Protein AF-A0A2H0CXI9-F1 (afdb_monomer_lite)

Foldseek 3Di:
DPVVVVPPQDPLNVQLVVVLVVLLVVLQVLLLVLLLVLVVLCVVVNPVSSVVSVVVVVCCLVVVLVVCVVPCPVVCSRYPPVSSVVSSVVSVVSNVVVVVCVVPPPPPDDPVSCVVRPD

Structure (mmCIF, N/CA/C/O backbone):
data_AF-A0A2H0CXI9-F1
#
_entry.id   AF-A0A2H0CXI9-F1
#
loop_
_atom_site.group_PDB
_atom_site.id
_atom_site.type_symbol
_atom_site.label_atom_id
_atom_site.label_alt_id
_atom_site.label_comp_id
_atom_site.label_asym_id
_atom_site.label_entity_id
_atom_site.label_seq_id
_atom_site.pdbx_PDB_ins_code
_atom_site.Cartn_x
_atom_site.Cartn_y
_atom_site.Cartn_z
_atom_site.occupancy
_atom_site.B_iso_or_equiv
_atom_site.auth_seq_id
_atom_site.auth_comp_id
_atom_site.auth_asym_id
_atom_site.auth_atom_id
_atom_site.pdbx_PDB_model_num
ATOM 1 N N . MET A 1 1 ? 7.433 -2.169 39.853 1.00 46.25 1 MET A N 1
ATOM 2 C CA . MET A 1 1 ? 6.630 -1.112 39.193 1.00 46.25 1 MET A CA 1
ATOM 3 C C . MET A 1 1 ? 6.117 -1.479 37.785 1.00 46.25 1 MET A C 1
ATOM 5 O O . MET A 1 1 ? 5.310 -0.738 37.255 1.00 46.25 1 MET A O 1
ATOM 9 N N . ILE A 1 2 ? 6.494 -2.629 37.195 1.00 52.53 2 ILE A N 1
ATOM 10 C CA . ILE A 1 2 ? 6.041 -3.058 35.845 1.00 52.53 2 ILE A CA 1
ATOM 11 C C . ILE A 1 2 ? 4.779 -3.955 35.882 1.00 52.53 2 ILE A C 1
ATOM 13 O O . ILE A 1 2 ? 3.991 -3.968 34.942 1.00 52.53 2 ILE A O 1
ATOM 17 N N . LYS A 1 3 ? 4.519 -4.655 36.997 1.00 41.03 3 LYS A N 1
ATOM 18 C CA . LYS A 1 3 ? 3.377 -5.587 37.136 1.00 41.03 3 LYS A CA 1
ATOM 19 C C . LYS A 1 3 ? 1.989 -4.923 37.173 1.00 41.03 3 LYS A C 1
ATOM 21 O O . LYS A 1 3 ? 1.011 -5.581 36.842 1.00 41.03 3 LYS A O 1
ATOM 26 N N . ASN A 1 4 ? 1.896 -3.630 37.495 1.00 41.84 4 ASN A N 1
ATOM 27 C CA . ASN A 1 4 ? 0.607 -2.924 37.597 1.00 41.84 4 ASN A CA 1
ATOM 28 C C . ASN A 1 4 ? 0.112 -2.314 36.276 1.00 41.84 4 ASN A C 1
ATOM 30 O O . ASN A 1 4 ? -1.000 -1.797 36.238 1.00 41.84 4 ASN A O 1
ATOM 34 N N . LEU A 1 5 ? 0.895 -2.384 35.193 1.00 48.78 5 LEU A N 1
ATOM 35 C CA . LEU A 1 5 ? 0.484 -1.844 33.889 1.00 48.78 5 LEU A CA 1
ATOM 36 C C . LEU A 1 5 ? -0.325 -2.854 33.053 1.00 48.78 5 LEU A C 1
ATOM 38 O O . LEU A 1 5 ? -1.055 -2.470 32.147 1.00 48.78 5 LEU A O 1
ATOM 42 N N . ILE A 1 6 ? -0.216 -4.149 33.368 1.00 48.88 6 ILE A N 1
ATOM 43 C CA . ILE A 1 6 ? -0.888 -5.230 32.628 1.00 48.88 6 ILE A CA 1
ATOM 44 C C . ILE A 1 6 ? -2.330 -5.433 33.139 1.00 48.88 6 ILE A C 1
ATOM 46 O O . ILE A 1 6 ? -3.217 -5.811 32.378 1.00 48.88 6 ILE A O 1
ATOM 50 N N . LEU A 1 7 ? -2.592 -5.105 34.409 1.00 46.53 7 LEU A N 1
ATOM 51 C CA . LEU A 1 7 ? -3.847 -5.398 35.115 1.00 46.53 7 LEU A CA 1
ATOM 52 C C . LEU A 1 7 ? -4.966 -4.354 34.938 1.00 46.53 7 LEU A C 1
ATOM 54 O O . LEU A 1 7 ? -6.066 -4.554 35.441 1.00 46.53 7 LEU A O 1
ATOM 58 N N . THR A 1 8 ? -4.725 -3.260 34.212 1.00 48.41 8 THR A N 1
ATOM 59 C CA . THR A 1 8 ? -5.702 -2.167 34.013 1.00 48.41 8 THR A CA 1
ATOM 60 C C . THR A 1 8 ? -6.281 -2.098 32.600 1.00 48.41 8 THR A C 1
ATOM 62 O O . THR A 1 8 ? -7.044 -1.185 32.279 1.00 48.41 8 THR A O 1
ATOM 65 N N . THR A 1 9 ? -5.975 -3.068 31.733 1.00 52.31 9 THR A N 1
ATOM 66 C CA . THR A 1 9 ? -6.609 -3.139 30.413 1.00 52.31 9 THR A CA 1
ATOM 67 C C . THR A 1 9 ? -7.899 -3.945 30.503 1.00 52.31 9 THR A C 1
ATOM 69 O O . THR A 1 9 ? -7.896 -5.169 30.578 1.00 52.31 9 THR A O 1
ATOM 72 N N . SER A 1 10 ? -9.041 -3.250 30.517 1.00 57.94 10 SER A N 1
ATOM 73 C CA . SER A 1 10 ? -10.338 -3.926 30.427 1.00 57.94 10 SER A CA 1
ATOM 74 C C . SER A 1 10 ? -10.383 -4.810 29.163 1.00 57.94 10 SER A C 1
ATOM 76 O O . SER A 1 10 ? -9.814 -4.423 28.133 1.00 57.94 10 SER A O 1
ATOM 78 N N . PRO A 1 11 ? -11.078 -5.964 29.173 1.00 60.81 11 PRO A N 1
ATOM 79 C CA . PRO A 1 11 ? -11.185 -6.850 28.003 1.00 60.81 11 PRO A CA 1
ATOM 80 C C . PRO A 1 11 ? -11.740 -6.123 26.764 1.00 60.81 11 PRO A C 1
ATOM 82 O O . PRO A 1 11 ? -11.419 -6.450 25.619 1.00 60.81 11 PRO A O 1
ATOM 85 N N . LEU A 1 12 ? -12.519 -5.065 26.995 1.00 61.81 12 LEU A N 1
ATOM 86 C CA . LEU A 1 12 ? -13.052 -4.166 25.979 1.00 61.81 12 LEU A CA 1
ATOM 87 C C . LEU A 1 12 ? -11.946 -3.345 25.292 1.00 61.81 12 LEU A C 1
ATOM 89 O O . LEU A 1 12 ? -12.009 -3.119 24.086 1.00 61.81 12 LEU A O 1
ATOM 93 N N . THR A 1 13 ? -10.908 -2.939 26.026 1.00 64.12 13 THR A N 1
ATOM 94 C CA . THR A 1 13 ? -9.738 -2.231 25.491 1.00 64.12 13 THR A CA 1
ATOM 95 C C . THR A 1 13 ? -8.862 -3.155 24.637 1.00 64.12 13 THR A C 1
ATOM 97 O O . THR A 1 13 ? -8.461 -2.772 23.540 1.00 64.12 13 THR A O 1
ATOM 100 N N . ILE A 1 14 ? -8.630 -4.397 25.076 1.00 72.31 14 ILE A N 1
ATOM 101 C CA . ILE A 1 14 ? -7.845 -5.396 24.324 1.00 72.31 14 ILE A CA 1
ATOM 102 C C . ILE A 1 14 ? -8.516 -5.716 22.979 1.00 72.31 14 ILE A C 1
ATOM 104 O O . ILE A 1 14 ? -7.864 -5.717 21.933 1.00 72.31 14 ILE A O 1
ATOM 108 N N . LYS A 1 15 ? -9.844 -5.897 22.983 1.00 72.50 15 LYS A N 1
ATOM 109 C CA . LYS A 1 15 ? -10.627 -6.164 21.767 1.00 72.50 15 LYS A CA 1
ATOM 110 C C . LYS A 1 15 ? -10.542 -5.012 20.754 1.00 72.50 15 LYS A C 1
ATOM 112 O O . LYS A 1 15 ? -10.430 -5.261 19.558 1.00 72.50 15 LYS A O 1
ATOM 117 N N . LYS A 1 16 ? -10.534 -3.754 21.219 1.00 73.19 16 LYS A N 1
ATOM 118 C CA . LYS A 1 16 ? -10.354 -2.557 20.371 1.00 73.19 16 LYS A CA 1
ATOM 119 C C . LYS A 1 16 ? -8.991 -2.543 19.673 1.00 73.19 16 LYS A C 1
ATOM 121 O O . LYS A 1 16 ? -8.929 -2.348 18.461 1.00 73.19 16 LYS A O 1
ATOM 126 N N . TYR A 1 17 ? -7.909 -2.789 20.414 1.00 76.12 17 TYR A N 1
ATOM 127 C CA . TYR A 1 17 ? -6.558 -2.826 19.843 1.00 76.12 17 TYR A CA 1
ATOM 128 C C . TYR A 1 17 ? -6.374 -3.973 18.850 1.00 76.12 17 TYR A C 1
ATOM 130 O O . TYR A 1 17 ? -5.788 -3.763 17.792 1.00 76.12 17 TYR A O 1
ATOM 138 N N . SER A 1 18 ? -6.921 -5.153 19.152 1.00 79.81 18 SER A N 1
ATOM 139 C CA . SER A 1 18 ? -6.878 -6.305 18.246 1.00 79.81 18 SER A CA 1
ATOM 140 C C . SER A 1 18 ? -7.581 -6.013 16.914 1.00 79.81 18 SER A C 1
ATOM 142 O O . SER A 1 18 ? -7.015 -6.275 15.856 1.00 79.81 18 SER A O 1
ATOM 144 N N . ILE A 1 19 ? -8.758 -5.376 16.943 1.00 79.81 19 ILE A N 1
ATOM 145 C CA . ILE A 1 19 ? -9.481 -4.978 15.724 1.00 79.81 19 ILE A CA 1
ATOM 146 C C . ILE A 1 19 ? -8.708 -3.906 14.941 1.00 79.81 19 ILE A C 1
ATOM 148 O O . ILE A 1 19 ? -8.605 -4.005 13.721 1.00 79.81 19 ILE A O 1
ATOM 152 N N . CYS A 1 20 ? -8.124 -2.907 15.615 1.00 79.00 20 CYS A N 1
ATOM 153 C CA . CYS A 1 20 ? -7.251 -1.923 14.963 1.00 79.00 20 CYS A CA 1
ATOM 154 C C . CYS A 1 20 ? -6.049 -2.581 14.276 1.00 79.00 20 CYS A C 1
ATOM 156 O O . CYS A 1 20 ? -5.749 -2.244 13.133 1.00 79.00 20 CYS A O 1
ATOM 158 N N . LEU A 1 21 ? -5.374 -3.511 14.958 1.00 82.12 21 LEU A N 1
ATOM 159 C CA . LEU A 1 21 ? -4.243 -4.251 14.399 1.00 82.12 21 LEU A CA 1
ATOM 160 C C . LEU A 1 21 ? -4.660 -5.088 13.196 1.00 82.12 21 LEU A C 1
ATOM 162 O O . LEU A 1 21 ? -3.951 -5.095 12.198 1.00 82.12 21 LEU A O 1
ATOM 166 N N . LEU A 1 22 ? -5.815 -5.748 13.266 1.00 84.44 22 LEU A N 1
ATOM 167 C CA . LEU A 1 22 ? -6.339 -6.548 12.166 1.00 84.44 22 LEU A CA 1
ATOM 168 C C . LEU A 1 22 ? -6.677 -5.676 10.951 1.00 84.44 22 LEU A C 1
ATOM 170 O O . LEU A 1 22 ? -6.299 -6.016 9.835 1.00 84.44 22 LEU A O 1
ATOM 174 N N . LEU A 1 23 ? -7.314 -4.519 11.160 1.00 82.56 23 LEU A N 1
ATOM 175 C CA . LEU A 1 23 ? -7.562 -3.548 10.091 1.00 82.56 23 LEU A CA 1
ATOM 176 C C . LEU A 1 23 ? -6.257 -3.026 9.486 1.00 82.56 23 LEU A C 1
ATOM 178 O O . LEU A 1 23 ? -6.146 -2.947 8.267 1.00 82.56 23 LEU A O 1
ATOM 182 N N . PHE A 1 24 ? -5.267 -2.704 10.319 1.00 83.50 24 PHE A N 1
ATOM 183 C CA . PHE A 1 24 ? -3.950 -2.284 9.851 1.00 83.50 24 PHE A CA 1
ATOM 184 C C . PHE A 1 24 ? -3.274 -3.371 9.012 1.00 83.50 24 PHE A C 1
ATOM 186 O O . PHE A 1 24 ? -2.850 -3.090 7.898 1.00 83.50 24 PHE A O 1
ATOM 193 N N . LEU A 1 25 ? -3.255 -4.616 9.493 1.00 86.38 25 LEU A N 1
ATOM 194 C CA . LEU A 1 25 ? -2.713 -5.765 8.766 1.00 86.38 25 LEU A CA 1
ATOM 195 C C . LEU A 1 25 ? -3.390 -5.944 7.409 1.00 86.38 25 LEU A C 1
ATOM 197 O O . LEU A 1 25 ? -2.705 -6.045 6.400 1.00 86.38 25 LEU A O 1
ATOM 201 N N . VAL A 1 26 ? -4.724 -5.919 7.363 1.00 86.88 26 VAL A N 1
ATOM 202 C CA . VAL A 1 26 ? -5.477 -6.070 6.111 1.00 86.88 26 VAL A CA 1
ATOM 203 C C . VAL A 1 26 ? -5.147 -4.945 5.132 1.00 86.88 26 VAL A C 1
ATOM 205 O O . VAL A 1 26 ? -4.881 -5.216 3.961 1.00 86.88 26 VAL A O 1
ATOM 208 N N . VAL A 1 27 ? -5.121 -3.692 5.594 1.00 85.06 27 VAL A N 1
ATOM 209 C CA . VAL A 1 27 ? -4.804 -2.531 4.750 1.00 85.06 27 VAL A CA 1
ATOM 210 C C . VAL A 1 27 ? -3.358 -2.596 4.249 1.00 85.06 27 VAL A C 1
ATOM 212 O O . VAL A 1 27 ? -3.125 -2.448 3.050 1.00 85.06 27 VAL A O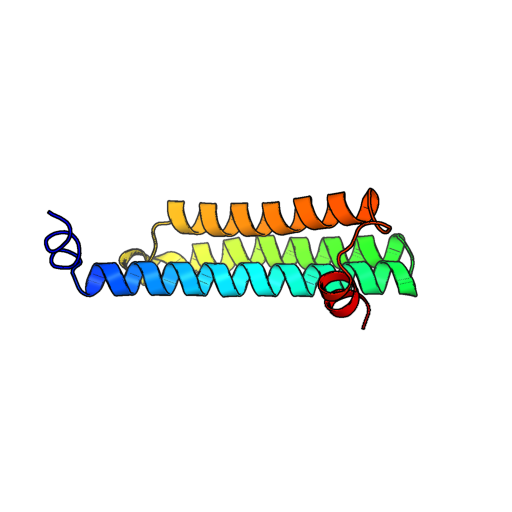 1
ATOM 215 N N . SER A 1 28 ? -2.394 -2.894 5.122 1.00 83.56 28 SER A N 1
ATOM 216 C CA . SER A 1 28 ? -0.977 -3.024 4.765 1.00 83.56 28 SER A CA 1
ATOM 217 C C . SER A 1 28 ? -0.707 -4.194 3.817 1.00 83.56 28 SER A C 1
ATOM 219 O O . SER A 1 28 ? 0.020 -4.026 2.838 1.00 83.56 28 SER A O 1
ATOM 221 N N . SER A 1 29 ? -1.309 -5.365 4.043 1.00 85.88 29 SER A N 1
ATOM 222 C CA . SER A 1 29 ? -1.187 -6.518 3.143 1.00 85.88 29 SER A CA 1
ATOM 223 C C . SER A 1 29 ? -1.821 -6.238 1.781 1.00 85.88 29 SER A C 1
ATOM 225 O O . SER A 1 29 ? -1.215 -6.541 0.755 1.00 85.88 29 SER A O 1
ATOM 227 N N . SER A 1 30 ? -2.995 -5.601 1.753 1.00 86.00 30 SER A N 1
ATOM 228 C CA . SER A 1 30 ? -3.655 -5.206 0.501 1.00 86.00 30 SER A CA 1
ATOM 229 C C . SER A 1 30 ? -2.809 -4.202 -0.283 1.00 86.00 30 SER A C 1
ATOM 231 O O . SER A 1 30 ? -2.649 -4.338 -1.492 1.00 86.00 30 SER A O 1
ATOM 233 N N . SER A 1 31 ? -2.208 -3.234 0.413 1.00 82.75 31 SER A N 1
ATOM 234 C CA . SER A 1 31 ? -1.262 -2.270 -0.155 1.00 82.75 31 SER A CA 1
ATOM 235 C C . SER A 1 31 ? -0.025 -2.956 -0.755 1.00 82.75 31 SER A C 1
ATOM 237 O O . SER A 1 31 ? 0.373 -2.644 -1.875 1.00 82.75 31 SER A O 1
ATOM 239 N N . LEU A 1 32 ? 0.572 -3.926 -0.052 1.00 83.62 32 LEU A N 1
ATOM 240 C CA . LEU A 1 32 ? 1.726 -4.683 -0.560 1.00 83.62 32 LEU A CA 1
ATOM 241 C C . LEU A 1 32 ? 1.388 -5.483 -1.823 1.00 83.62 32 LEU A C 1
ATOM 243 O O . LEU A 1 32 ? 2.170 -5.487 -2.772 1.00 83.62 32 LEU A O 1
ATOM 247 N N . LEU A 1 33 ? 0.221 -6.129 -1.850 1.00 84.75 33 LEU A N 1
ATOM 248 C CA . LEU A 1 33 ? -0.247 -6.859 -3.026 1.00 84.75 33 LEU A CA 1
ATOM 249 C C . LEU A 1 33 ? -0.525 -5.916 -4.198 1.00 84.75 33 LEU A C 1
ATOM 251 O O . LEU A 1 33 ? -0.071 -6.185 -5.305 1.00 84.75 33 LEU A O 1
ATOM 255 N N . ALA A 1 34 ? -1.205 -4.792 -3.957 1.00 84.75 34 ALA A N 1
ATOM 256 C CA . ALA A 1 34 ? -1.437 -3.769 -4.974 1.00 84.75 34 ALA A CA 1
ATOM 257 C C . ALA A 1 34 ? -0.115 -3.291 -5.588 1.00 84.75 34 ALA A C 1
ATOM 259 O O . ALA A 1 34 ? 0.020 -3.248 -6.808 1.00 84.75 34 ALA A O 1
ATOM 260 N N . MET A 1 35 ? 0.893 -3.031 -4.751 1.00 84.31 35 MET A N 1
ATOM 261 C CA . MET A 1 35 ? 2.222 -2.654 -5.220 1.00 84.31 35 MET A CA 1
ATOM 262 C C . MET A 1 35 ? 2.875 -3.751 -6.072 1.00 84.31 35 MET A C 1
ATOM 264 O O . MET A 1 35 ? 3.449 -3.447 -7.115 1.00 84.31 35 MET A O 1
ATOM 268 N N . LYS A 1 36 ? 2.740 -5.029 -5.693 1.00 85.31 36 LYS A N 1
ATOM 269 C CA . LYS A 1 36 ? 3.218 -6.155 -6.510 1.00 85.31 36 LYS A CA 1
ATOM 270 C C . LYS A 1 36 ? 2.588 -6.170 -7.899 1.00 85.31 36 LYS A C 1
ATOM 272 O O . LYS A 1 36 ? 3.312 -6.288 -8.882 1.00 85.31 36 LYS A O 1
ATOM 277 N N . TYR A 1 37 ? 1.275 -5.994 -7.997 1.00 84.25 37 TYR A N 1
ATOM 278 C CA . TYR A 1 37 ? 0.594 -5.964 -9.292 1.00 84.25 37 TYR A CA 1
ATOM 279 C C . TYR A 1 37 ? 0.964 -4.743 -10.136 1.00 84.25 37 TYR A C 1
ATOM 281 O O . TYR A 1 37 ? 1.146 -4.879 -11.343 1.00 84.25 37 TYR A O 1
ATOM 289 N N . ILE A 1 38 ? 1.115 -3.566 -9.519 1.00 82.50 38 ILE A N 1
ATOM 290 C CA . ILE A 1 38 ? 1.551 -2.349 -10.220 1.00 82.50 38 ILE A CA 1
ATOM 291 C C . ILE A 1 38 ? 2.960 -2.540 -10.788 1.00 82.50 38 ILE A C 1
ATOM 293 O O . ILE A 1 38 ? 3.200 -2.218 -11.950 1.00 82.50 38 ILE A O 1
ATOM 297 N N . LEU A 1 39 ? 3.879 -3.110 -10.004 1.00 79.12 39 LEU A N 1
ATOM 298 C CA . LEU A 1 39 ? 5.230 -3.421 -10.469 1.00 79.12 39 LEU A CA 1
ATOM 299 C C . LEU A 1 39 ? 5.212 -4.451 -11.590 1.00 79.12 39 LEU A C 1
ATOM 301 O O . LEU A 1 39 ? 5.836 -4.240 -12.623 1.00 79.12 39 LEU A O 1
ATOM 305 N N . TRP A 1 40 ? 4.467 -5.539 -11.426 1.00 82.44 40 TRP A N 1
ATOM 306 C CA . TRP A 1 40 ? 4.365 -6.568 -12.452 1.00 82.44 40 TRP A CA 1
ATOM 307 C C . TRP A 1 40 ? 3.835 -6.007 -13.778 1.00 82.44 40 TRP A C 1
ATOM 309 O O . TRP A 1 40 ? 4.389 -6.290 -14.839 1.00 82.44 40 TRP A O 1
ATOM 319 N N . ALA A 1 41 ? 2.839 -5.121 -13.716 1.00 82.62 41 ALA A N 1
ATOM 320 C CA . ALA A 1 41 ? 2.345 -4.404 -14.883 1.00 82.62 41 ALA A CA 1
ATOM 321 C C . ALA A 1 41 ? 3.367 -3.425 -15.466 1.00 82.62 41 ALA A C 1
ATOM 323 O O . ALA A 1 41 ? 3.427 -3.278 -16.681 1.00 82.62 41 ALA A O 1
ATOM 324 N N . MET A 1 42 ? 4.206 -2.799 -14.638 1.00 80.31 42 MET A N 1
ATOM 325 C CA . MET A 1 42 ? 5.320 -1.979 -15.117 1.00 80.31 42 MET A CA 1
ATOM 326 C C . MET A 1 42 ? 6.330 -2.807 -15.921 1.00 80.31 42 MET A C 1
ATOM 328 O O . MET A 1 42 ? 6.801 -2.341 -16.955 1.00 80.31 42 MET A O 1
ATOM 332 N N . PHE A 1 43 ? 6.626 -4.035 -15.484 1.00 76.81 43 PHE A N 1
ATOM 333 C CA . PHE A 1 43 ? 7.538 -4.943 -16.188 1.00 76.81 43 PHE A CA 1
ATOM 334 C C . PHE A 1 43 ? 6.934 -5.528 -17.470 1.00 76.81 43 PHE A C 1
ATOM 336 O O . PHE A 1 43 ? 7.631 -5.628 -18.474 1.00 76.81 43 PHE A O 1
ATOM 343 N N . LEU A 1 44 ? 5.653 -5.907 -17.454 1.00 80.31 44 LEU A N 1
ATOM 344 C CA . LEU A 1 44 ? 4.997 -6.547 -18.600 1.00 80.31 44 LEU A CA 1
ATOM 345 C C . LEU A 1 44 ? 4.461 -5.558 -19.636 1.00 80.31 44 LEU A C 1
ATOM 347 O O . LEU A 1 44 ? 4.558 -5.803 -20.834 1.00 80.31 44 LEU A O 1
ATOM 351 N N . TRP A 1 45 ? 3.826 -4.482 -19.177 1.00 80.62 45 TRP A N 1
ATOM 352 C CA . TRP A 1 45 ? 3.046 -3.552 -20.002 1.00 80.62 45 TRP A CA 1
ATOM 353 C C . TRP A 1 45 ? 3.652 -2.141 -20.025 1.00 80.62 45 TRP A C 1
ATOM 355 O O . TRP A 1 45 ? 3.070 -1.219 -20.602 1.00 80.62 45 TRP A O 1
ATOM 365 N N . GLY A 1 46 ? 4.818 -1.953 -19.398 1.00 81.12 46 GLY A N 1
ATOM 366 C CA . GLY A 1 46 ? 5.486 -0.661 -19.294 1.00 81.12 46 GLY A CA 1
ATOM 367 C C . GLY A 1 46 ? 4.758 0.328 -18.377 1.00 81.12 46 GLY A C 1
ATOM 368 O O . GLY A 1 46 ? 3.804 0.003 -17.666 1.00 81.12 46 GLY A O 1
ATOM 369 N N . GLY A 1 47 ? 5.203 1.588 -18.407 1.00 76.25 47 GLY A N 1
ATOM 370 C CA . GLY A 1 47 ? 4.668 2.643 -17.538 1.00 76.25 47 GLY A CA 1
ATOM 371 C C . GLY A 1 47 ? 3.163 2.888 -17.705 1.00 76.25 47 GLY A C 1
ATOM 372 O O . GLY A 1 47 ? 2.476 3.150 -16.722 1.00 76.25 47 GLY A O 1
ATOM 373 N N . GLY A 1 48 ? 2.622 2.740 -18.920 1.00 79.06 48 GLY A N 1
ATOM 374 C CA . GLY A 1 48 ? 1.192 2.933 -19.185 1.00 79.06 48 GLY A CA 1
ATOM 375 C C . GLY A 1 48 ? 0.301 1.929 -18.446 1.00 79.06 48 GLY A C 1
ATOM 376 O O . GLY A 1 48 ? -0.671 2.323 -17.801 1.00 79.06 48 GLY A O 1
ATOM 377 N N . GLY A 1 49 ? 0.666 0.641 -18.471 1.00 80.69 49 GLY A N 1
ATOM 378 C CA . GLY A 1 49 ? -0.059 -0.402 -17.739 1.00 80.69 49 GLY A CA 1
ATOM 379 C C . GLY A 1 49 ? 0.029 -0.231 -16.221 1.00 80.69 49 GLY A C 1
ATOM 380 O O . GLY A 1 49 ? -0.971 -0.390 -15.518 1.00 80.69 49 GLY A O 1
ATOM 381 N N . ALA A 1 50 ? 1.199 0.175 -15.720 1.00 80.69 50 ALA A N 1
ATOM 382 C CA . ALA A 1 50 ? 1.403 0.471 -14.304 1.00 80.69 50 ALA A CA 1
ATOM 383 C C . ALA A 1 50 ? 0.536 1.642 -13.816 1.00 80.69 50 ALA A C 1
ATOM 385 O O . ALA A 1 50 ? -0.090 1.540 -12.762 1.00 80.69 50 ALA A O 1
ATOM 386 N N . ILE A 1 51 ? 0.448 2.730 -14.593 1.00 82.75 51 ILE A N 1
ATOM 387 C CA . ILE A 1 51 ? -0.392 3.895 -14.271 1.00 82.75 51 ILE A CA 1
ATOM 388 C C . ILE A 1 51 ? -1.873 3.501 -14.234 1.00 82.75 51 ILE A C 1
ATOM 390 O O . ILE A 1 51 ? -2.583 3.879 -13.302 1.00 82.75 51 ILE A O 1
ATOM 394 N N . GLY A 1 52 ? -2.337 2.707 -15.205 1.00 84.88 52 GLY A N 1
ATOM 395 C CA . GLY A 1 52 ? -3.719 2.223 -15.238 1.00 84.88 52 GLY A CA 1
ATOM 396 C C . GLY A 1 52 ? -4.087 1.420 -13.988 1.00 84.88 52 GLY A C 1
ATOM 397 O O . GLY A 1 52 ? -5.090 1.704 -13.333 1.00 84.88 52 GLY A O 1
ATOM 398 N N . LEU A 1 53 ? -3.240 0.463 -13.599 1.00 84.62 53 LEU A N 1
ATOM 399 C CA . LEU A 1 53 ? -3.446 -0.319 -12.378 1.00 84.62 53 LEU A CA 1
ATOM 400 C C . LEU A 1 53 ? -3.330 0.527 -11.110 1.00 84.62 53 LEU A C 1
ATOM 402 O O . LEU A 1 53 ? -4.131 0.349 -10.193 1.00 84.62 53 LEU A O 1
ATOM 406 N N . ALA A 1 54 ? -2.395 1.478 -11.063 1.00 84.06 54 ALA A N 1
ATOM 407 C CA . ALA A 1 54 ? -2.267 2.399 -9.941 1.00 84.06 54 ALA A CA 1
ATOM 408 C C . ALA A 1 54 ? -3.560 3.198 -9.725 1.00 84.06 54 ALA A C 1
ATOM 410 O O . ALA A 1 54 ? -4.047 3.259 -8.600 1.00 84.06 54 ALA A O 1
ATOM 411 N N . LEU A 1 55 ? -4.174 3.719 -10.794 1.00 86.31 55 LEU A N 1
ATOM 412 C CA . LEU A 1 55 ? -5.455 4.430 -10.720 1.00 86.31 55 LEU A CA 1
ATOM 413 C C . LEU A 1 55 ? -6.588 3.539 -10.198 1.00 86.31 55 LEU A C 1
ATOM 415 O O . LEU A 1 55 ? -7.358 3.970 -9.336 1.00 86.31 55 LEU A O 1
ATOM 419 N N . VAL A 1 56 ? -6.671 2.290 -10.668 1.00 88.50 56 VAL A N 1
ATOM 420 C CA . VAL A 1 56 ? -7.670 1.322 -10.186 1.00 88.50 56 VAL A CA 1
ATOM 421 C C . VAL A 1 56 ? -7.484 1.056 -8.692 1.00 88.50 56 VAL A C 1
ATOM 423 O O . VAL A 1 56 ? -8.443 1.160 -7.924 1.00 88.50 56 VAL A O 1
ATOM 426 N N . PHE A 1 57 ? -6.256 0.777 -8.246 1.00 86.44 57 PHE A N 1
ATOM 427 C CA . PHE A 1 57 ? -5.974 0.543 -6.830 1.00 86.44 57 PHE A CA 1
ATOM 428 C C . PHE A 1 57 ? -6.207 1.789 -5.973 1.00 86.44 57 PHE A C 1
ATOM 430 O O . PHE A 1 57 ? -6.744 1.660 -4.875 1.00 86.44 57 PHE A O 1
ATOM 437 N N . THR A 1 58 ? -5.895 2.992 -6.464 1.00 85.50 58 THR A N 1
ATOM 438 C CA . THR A 1 58 ? -6.250 4.248 -5.788 1.00 85.50 58 THR A CA 1
ATOM 439 C C . THR A 1 58 ? -7.764 4.383 -5.637 1.00 85.50 58 THR A C 1
ATOM 441 O O . THR A 1 58 ? -8.242 4.702 -4.548 1.00 85.50 58 THR A O 1
ATOM 444 N N . GLY A 1 59 ? -8.534 4.081 -6.685 1.00 85.81 59 GLY A N 1
ATOM 445 C CA . GLY A 1 59 ? -9.996 4.083 -6.637 1.00 85.81 59 GLY A CA 1
ATOM 446 C C . GLY A 1 59 ? -10.549 3.100 -5.603 1.00 85.81 59 GLY A C 1
ATOM 447 O O . GLY A 1 59 ? -11.386 3.474 -4.783 1.00 85.81 59 GLY A O 1
ATOM 448 N N . ILE A 1 60 ? -10.029 1.870 -5.576 1.00 88.25 60 ILE A N 1
ATOM 449 C CA . ILE A 1 60 ? -10.394 0.852 -4.578 1.00 88.25 60 ILE A CA 1
ATOM 450 C C . ILE A 1 60 ? -10.012 1.312 -3.166 1.00 88.25 60 ILE A C 1
ATOM 452 O O . ILE A 1 60 ? -10.788 1.135 -2.229 1.00 88.25 60 ILE A O 1
ATOM 456 N N . TYR A 1 61 ? -8.848 1.938 -3.000 1.00 85.31 61 TYR A N 1
ATOM 457 C CA . TYR A 1 61 ? -8.352 2.399 -1.707 1.00 85.31 61 TYR A CA 1
ATOM 458 C C . TYR A 1 61 ? -9.208 3.524 -1.113 1.00 85.31 61 TYR A C 1
ATOM 460 O O . TYR A 1 61 ? -9.617 3.464 0.052 1.00 85.31 61 TYR A O 1
ATOM 468 N N . VAL A 1 62 ? -9.512 4.543 -1.922 1.00 86.25 62 VAL A N 1
ATOM 469 C CA . VAL A 1 62 ? -10.350 5.684 -1.530 1.00 86.25 62 VAL A CA 1
ATOM 470 C C . VAL A 1 62 ? -11.811 5.252 -1.380 1.00 86.25 62 VAL A C 1
ATOM 472 O O . VAL A 1 62 ? -12.464 5.593 -0.392 1.00 86.25 62 VAL A O 1
ATOM 475 N N . GLY A 1 63 ? -12.319 4.445 -2.312 1.00 86.38 63 GLY A N 1
ATOM 476 C CA . GLY A 1 63 ? -13.669 3.886 -2.254 1.00 86.38 63 GLY A CA 1
ATOM 477 C C . GLY A 1 63 ? -13.871 2.981 -1.038 1.00 86.38 63 GLY A C 1
ATOM 478 O O . GLY A 1 63 ? -14.890 3.083 -0.355 1.00 86.38 63 GLY A O 1
ATOM 479 N N . GLY A 1 64 ? -12.872 2.163 -0.700 1.00 84.56 64 GLY A N 1
ATOM 480 C CA . GLY A 1 64 ? -12.849 1.332 0.501 1.00 84.56 64 GLY A CA 1
ATOM 481 C C . GLY A 1 64 ? -12.930 2.163 1.779 1.00 84.56 64 GLY A C 1
ATOM 482 O O . GLY A 1 64 ? -13.742 1.857 2.653 1.00 84.56 64 GLY A O 1
ATOM 483 N N . PHE A 1 65 ? -12.180 3.268 1.862 1.00 85.75 65 PHE A N 1
ATOM 484 C CA . PHE A 1 65 ? -12.283 4.197 2.992 1.00 85.75 65 PHE A CA 1
ATOM 485 C C . PHE A 1 65 ? -13.706 4.729 3.150 1.00 85.75 65 PHE A C 1
ATOM 487 O O . PHE A 1 65 ? -14.265 4.730 4.250 1.00 85.75 65 PHE A O 1
ATOM 494 N N . PHE A 1 66 ? -14.313 5.164 2.045 1.00 84.00 66 PHE A N 1
ATOM 495 C CA . PHE A 1 66 ? -15.657 5.728 2.056 1.00 84.00 66 PHE A CA 1
ATOM 496 C C . PHE A 1 66 ? -16.714 4.675 2.419 1.00 84.00 66 PHE A C 1
ATOM 498 O O . PHE A 1 66 ? -17.613 4.935 3.216 1.00 84.00 66 PHE A O 1
ATOM 505 N N . ALA A 1 67 ? -16.580 3.451 1.908 1.00 84.25 67 ALA A N 1
ATOM 506 C CA . ALA A 1 67 ? -17.477 2.344 2.225 1.00 84.25 67 ALA A CA 1
ATOM 507 C C . ALA A 1 67 ? -17.408 1.956 3.712 1.00 84.25 67 ALA A C 1
ATOM 509 O O . ALA A 1 67 ? -18.447 1.802 4.364 1.00 84.25 67 ALA A O 1
ATOM 510 N N . VAL A 1 68 ? -16.195 1.853 4.265 1.00 82.06 68 VAL A N 1
ATOM 511 C CA . VAL A 1 68 ? -15.968 1.546 5.685 1.00 82.06 68 VAL A CA 1
ATOM 512 C C . VAL A 1 68 ? -16.479 2.677 6.577 1.00 82.06 68 VAL A C 1
ATOM 514 O O . VAL A 1 68 ? -17.165 2.412 7.563 1.00 82.06 68 VAL A O 1
ATOM 517 N N . THR A 1 69 ? -16.223 3.938 6.217 1.00 81.19 69 THR A N 1
ATOM 518 C CA . THR A 1 69 ? -16.710 5.101 6.981 1.00 81.19 69 THR A CA 1
ATOM 519 C C . THR A 1 69 ? -18.233 5.265 6.909 1.00 81.19 69 THR A C 1
ATOM 521 O O . THR A 1 69 ? -18.850 5.619 7.913 1.00 81.19 69 THR A O 1
ATOM 524 N N . LYS A 1 70 ? -18.881 4.931 5.785 1.00 78.56 70 LYS A N 1
ATOM 525 C CA . LYS A 1 70 ? -20.349 4.979 5.640 1.00 78.56 70 LYS A CA 1
ATOM 526 C C . LYS A 1 70 ? -21.066 3.927 6.494 1.00 78.56 70 LYS A C 1
ATOM 528 O O . LYS A 1 70 ? -22.108 4.219 7.073 1.00 78.56 70 LYS A O 1
ATOM 533 N N . LYS A 1 71 ? -20.502 2.720 6.630 1.00 73.31 71 LYS A N 1
ATOM 534 C CA . LYS A 1 71 ? -21.025 1.657 7.518 1.00 73.31 71 LYS A CA 1
ATOM 535 C C . LYS A 1 71 ? -20.509 1.756 8.965 1.00 73.31 71 LYS A C 1
ATOM 537 O O . LYS A 1 71 ? -20.823 0.911 9.801 1.00 73.31 71 LYS A O 1
ATOM 542 N N . TRP A 1 72 ? -19.753 2.806 9.292 1.00 66.56 72 TRP A N 1
ATOM 543 C CA . TRP A 1 72 ? -19.039 2.948 10.566 1.00 66.56 72 TRP A CA 1
ATOM 544 C C . TRP A 1 72 ? -19.931 3.148 11.792 1.00 66.56 72 TRP A C 1
ATOM 546 O O . TRP A 1 72 ? -19.493 2.915 12.918 1.00 66.56 72 TRP A O 1
ATOM 556 N N . ILE A 1 73 ? -21.185 3.568 11.596 1.00 59.56 73 ILE A N 1
ATOM 557 C CA . ILE A 1 73 ? -22.133 3.864 12.681 1.00 59.56 73 ILE A CA 1
ATOM 558 C C . ILE A 1 73 ? -22.307 2.663 13.633 1.00 59.56 73 ILE A C 1
ATOM 560 O O . ILE A 1 73 ? -22.408 2.882 14.837 1.00 59.56 73 ILE A O 1
ATOM 564 N N . GLY A 1 74 ? -22.221 1.420 13.135 1.00 59.78 74 GLY A N 1
ATOM 565 C CA . GLY A 1 74 ? -22.292 0.198 13.954 1.00 59.78 74 GLY A CA 1
ATOM 566 C C . GLY A 1 74 ? -20.985 -0.223 14.650 1.00 59.78 74 GLY A C 1
ATOM 567 O O . GLY A 1 74 ? -21.029 -0.954 15.632 1.00 59.78 74 GLY A O 1
ATOM 568 N N . TYR A 1 75 ? -19.820 0.260 14.199 1.00 59.56 75 TYR A N 1
ATOM 569 C CA . TYR A 1 75 ? -18.492 -0.142 14.707 1.00 59.56 75 TYR A CA 1
ATOM 570 C C . TYR A 1 75 ? -17.804 0.929 15.570 1.00 59.56 75 TYR A C 1
ATOM 572 O O . TYR A 1 75 ? -16.680 0.718 16.039 1.00 59.56 75 TYR A O 1
ATOM 580 N N . LYS A 1 76 ? -18.482 2.057 15.842 1.00 59.72 76 LYS A N 1
ATOM 581 C CA . LYS A 1 76 ? -17.998 3.162 16.701 1.00 59.72 76 LYS A CA 1
ATOM 582 C C . LYS A 1 76 ? -17.451 2.698 18.056 1.00 59.72 76 LYS A C 1
ATOM 584 O O . LYS A 1 76 ? -16.589 3.360 18.628 1.00 59.72 76 LYS A O 1
ATOM 589 N N . GLN A 1 77 ? -17.944 1.573 18.569 1.00 59.06 77 GLN A N 1
ATOM 590 C CA . GLN A 1 77 ? -17.545 1.022 19.860 1.00 59.06 77 GLN A CA 1
ATOM 591 C C . GLN A 1 77 ? -16.170 0.336 19.838 1.00 59.06 77 GLN A C 1
ATOM 593 O O . GLN A 1 77 ? -15.594 0.121 20.903 1.00 59.06 77 GLN A O 1
ATOM 598 N N . HIS A 1 78 ? -15.624 0.020 18.658 1.00 62.34 78 HIS A N 1
ATOM 599 C CA . HIS A 1 78 ? -14.387 -0.751 18.507 1.00 62.34 78 HIS A CA 1
ATOM 600 C C . HIS A 1 78 ? -13.197 0.070 18.006 1.00 62.34 78 HIS A C 1
ATOM 602 O O . HIS A 1 78 ? -12.083 -0.134 18.480 1.00 62.34 78 HIS A O 1
ATOM 608 N N . VAL A 1 79 ? -13.409 1.022 17.096 1.00 65.56 79 VAL A N 1
ATOM 609 C CA . VAL A 1 79 ? -12.320 1.831 16.532 1.00 65.56 79 VAL A CA 1
ATOM 610 C C . VAL A 1 79 ? -12.770 3.285 16.404 1.00 65.56 79 VAL A C 1
ATOM 612 O O . VAL A 1 79 ? -13.864 3.587 15.928 1.00 65.56 79 VAL A O 1
ATOM 615 N N . SER A 1 80 ? -11.922 4.217 16.844 1.00 77.75 80 SER A N 1
ATOM 616 C CA . SER A 1 80 ? -12.176 5.648 16.654 1.00 77.75 80 SER A CA 1
ATOM 617 C C . SER A 1 80 ? -11.995 6.022 15.185 1.00 77.75 80 SER A C 1
ATOM 619 O O . SER A 1 80 ? -11.070 5.551 14.526 1.00 77.75 80 SER A O 1
ATOM 621 N N . LEU A 1 81 ? -12.818 6.943 14.684 1.00 77.88 81 LEU A N 1
ATOM 622 C CA . LEU A 1 81 ? -12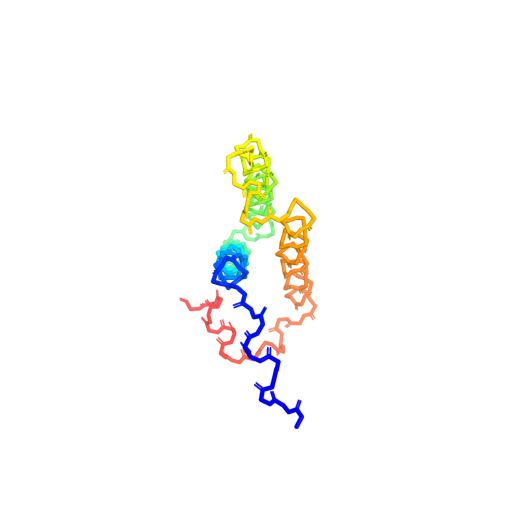.704 7.466 13.319 1.00 77.88 81 LEU A CA 1
ATOM 623 C C . LEU A 1 81 ? -11.330 8.124 13.073 1.00 77.88 81 LEU A C 1
ATOM 625 O O . LEU A 1 81 ? -10.800 8.067 11.966 1.00 77.88 81 LEU A O 1
ATOM 629 N N . LYS A 1 82 ? -10.707 8.674 14.127 1.00 79.62 82 LYS A N 1
ATOM 630 C CA . LYS A 1 82 ? -9.321 9.169 14.090 1.00 79.62 82 LYS A CA 1
ATOM 631 C C . LYS A 1 82 ? -8.318 8.027 13.879 1.00 79.62 82 LYS A C 1
ATOM 633 O O . LYS A 1 82 ? -7.399 8.178 13.086 1.00 79.62 82 LYS A O 1
ATOM 638 N N . GLY A 1 83 ? -8.513 6.888 14.546 1.00 79.31 83 GLY A N 1
ATOM 639 C CA . GLY A 1 83 ? -7.670 5.697 14.385 1.00 79.31 83 GLY A CA 1
ATOM 640 C C . GLY A 1 83 ? -7.789 5.087 12.991 1.00 79.31 83 GLY A C 1
ATOM 641 O O . GLY A 1 83 ? -6.778 4.790 12.368 1.00 79.31 83 GLY A O 1
ATOM 642 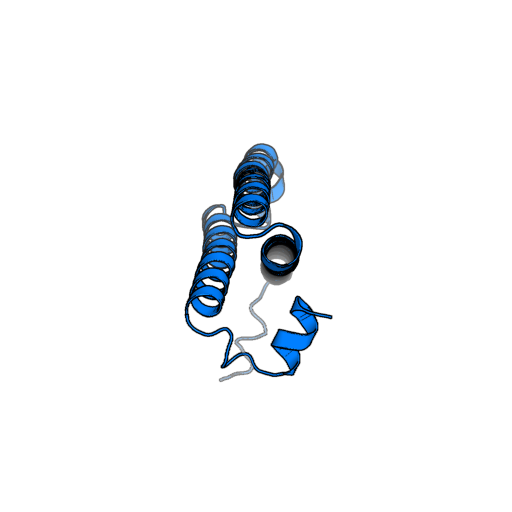N N . LEU A 1 84 ? -9.009 5.001 12.455 1.00 81.81 84 LEU A N 1
ATOM 643 C CA . LEU A 1 84 ? -9.237 4.541 11.085 1.00 81.81 84 LEU A CA 1
ATOM 644 C C . LEU A 1 84 ? -8.539 5.441 10.052 1.00 81.81 84 LEU A C 1
ATOM 646 O O . LEU A 1 84 ? -7.891 4.931 9.143 1.00 81.81 84 LEU A O 1
ATOM 650 N N . LYS A 1 85 ? -8.619 6.770 10.217 1.00 85.06 85 LYS A N 1
ATOM 651 C CA . LYS A 1 85 ? -7.886 7.730 9.374 1.00 85.06 85 LYS A CA 1
ATOM 652 C C . LYS A 1 85 ? -6.375 7.511 9.432 1.00 85.06 85 LYS A C 1
ATOM 654 O O . LYS A 1 85 ? -5.734 7.558 8.392 1.00 85.06 85 LYS A O 1
ATOM 659 N N . TRP A 1 86 ? -5.814 7.248 10.613 1.00 83.44 86 TRP A N 1
ATOM 660 C CA . TRP A 1 86 ? -4.386 6.944 10.75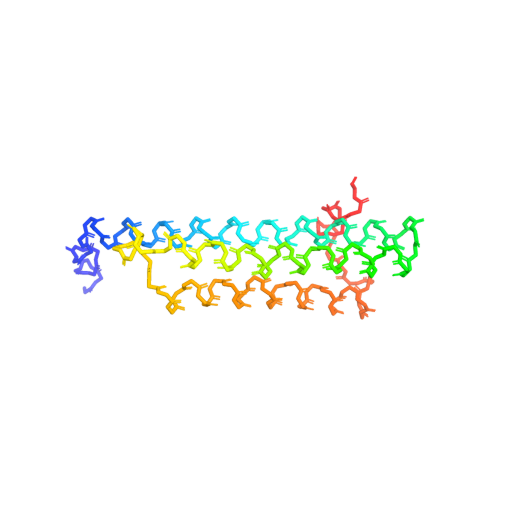7 1.00 83.44 86 TRP A CA 1
ATOM 661 C C . TRP A 1 86 ? -3.990 5.637 10.076 1.00 83.44 86 TRP A C 1
ATOM 663 O O . TRP A 1 86 ? -2.979 5.614 9.386 1.00 83.44 86 TRP A O 1
ATOM 673 N N . ILE A 1 87 ? -4.795 4.580 10.210 1.00 85.19 87 ILE A N 1
ATOM 674 C CA . ILE A 1 87 ? -4.560 3.308 9.512 1.00 85.19 87 ILE A CA 1
ATOM 675 C C . ILE A 1 87 ? -4.537 3.535 7.995 1.00 85.19 87 ILE A C 1
ATOM 677 O O . ILE A 1 87 ? -3.625 3.077 7.312 1.00 85.19 87 ILE A O 1
ATOM 681 N N . TRP A 1 88 ? -5.491 4.312 7.479 1.00 86.94 88 TRP A N 1
ATOM 682 C CA . TRP A 1 88 ? -5.544 4.665 6.061 1.00 86.94 88 TRP A CA 1
ATOM 683 C C . TRP A 1 88 ? -4.411 5.603 5.622 1.00 86.94 88 TRP A C 1
ATOM 685 O O . TRP A 1 88 ? -3.924 5.515 4.499 1.00 86.94 88 TRP A O 1
ATOM 695 N N . LEU A 1 89 ? -3.952 6.507 6.480 1.00 86.62 89 LEU A N 1
ATOM 696 C CA . LEU A 1 89 ? -2.803 7.348 6.159 1.00 86.62 89 LEU A CA 1
ATOM 697 C C . LEU A 1 89 ? -1.517 6.518 6.101 1.00 86.62 89 LEU A C 1
ATOM 699 O O . LEU A 1 89 ? -0.729 6.687 5.179 1.00 86.62 89 LEU A O 1
ATOM 703 N N . LEU A 1 90 ? -1.326 5.598 7.048 1.00 85.06 90 LEU A N 1
ATOM 704 C CA . LEU A 1 90 ? -0.160 4.717 7.100 1.00 85.06 90 LEU A CA 1
ATOM 705 C C . LEU A 1 90 ? -0.123 3.745 5.918 1.00 85.06 90 LEU A C 1
ATOM 707 O O . LEU A 1 90 ? 0.938 3.566 5.331 1.00 85.06 90 LEU A O 1
ATOM 711 N N . GLY A 1 91 ? -1.264 3.172 5.522 1.00 82.69 91 GLY A N 1
ATOM 712 C CA . GLY A 1 91 ? -1.348 2.337 4.320 1.00 82.69 91 GLY A CA 1
ATOM 713 C C . GLY A 1 91 ? -1.006 3.108 3.039 1.00 82.69 91 GLY A C 1
ATOM 714 O O . GLY A 1 91 ? -0.284 2.605 2.183 1.00 82.69 91 GLY A O 1
ATOM 715 N N . PHE A 1 92 ? -1.445 4.365 2.933 1.00 81.94 92 PHE A N 1
ATOM 716 C CA . PHE A 1 92 ? -1.102 5.218 1.794 1.00 81.94 92 PHE A CA 1
ATOM 717 C C . PHE A 1 92 ? 0.374 5.621 1.810 1.00 81.94 92 PHE A C 1
ATOM 719 O O . PHE A 1 92 ? 1.042 5.580 0.781 1.00 81.94 92 PHE A O 1
ATOM 726 N N . LEU A 1 93 ? 0.902 5.968 2.985 1.00 84.81 93 LEU A N 1
ATOM 727 C CA . LEU A 1 93 ? 2.316 6.274 3.166 1.00 84.81 93 LEU A CA 1
ATOM 728 C C . LEU A 1 93 ? 3.184 5.070 2.793 1.00 84.81 93 LEU A C 1
ATOM 730 O O . LEU A 1 93 ? 4.208 5.239 2.144 1.00 84.81 93 LEU A O 1
ATOM 734 N N . GLN A 1 94 ? 2.751 3.859 3.143 1.00 80.38 94 GLN A N 1
ATOM 735 C CA . GLN A 1 94 ? 3.411 2.624 2.741 1.00 80.38 94 GLN A CA 1
ATOM 736 C C . GLN A 1 94 ? 3.452 2.497 1.209 1.00 80.38 94 GLN A C 1
ATOM 738 O O . GLN A 1 94 ? 4.531 2.290 0.662 1.00 80.38 94 GLN A O 1
ATOM 743 N N . LEU A 1 95 ? 2.333 2.702 0.501 1.00 78.38 95 LEU A N 1
ATOM 744 C CA . LEU A 1 95 ? 2.316 2.725 -0.972 1.00 78.38 95 LEU A CA 1
ATOM 745 C C . LEU A 1 95 ? 3.263 3.782 -1.552 1.00 78.38 95 LEU A C 1
ATOM 747 O O . LEU A 1 95 ? 4.027 3.479 -2.464 1.00 78.38 95 LEU A O 1
ATOM 751 N N . ALA A 1 96 ? 3.233 5.006 -1.019 1.00 78.81 96 ALA A N 1
ATOM 752 C CA . ALA A 1 96 ? 4.050 6.113 -1.506 1.00 78.81 96 ALA A CA 1
ATOM 753 C C . ALA A 1 96 ? 5.548 5.852 -1.300 1.00 78.81 96 ALA A C 1
ATOM 755 O O . ALA A 1 96 ? 6.335 6.004 -2.231 1.00 78.81 96 ALA A O 1
ATOM 756 N N . VAL A 1 97 ? 5.943 5.411 -0.102 1.00 79.00 97 VAL A N 1
ATOM 757 C CA . VAL A 1 97 ? 7.338 5.094 0.224 1.00 79.00 97 VAL A CA 1
ATOM 758 C C . VAL A 1 97 ? 7.834 3.934 -0.629 1.00 79.00 97 VAL A C 1
ATOM 760 O O . VAL A 1 97 ? 8.907 4.049 -1.211 1.00 79.00 97 VAL A O 1
ATOM 763 N N . LEU A 1 98 ? 7.060 2.849 -0.764 1.00 75.00 98 LEU A N 1
ATOM 764 C CA . LEU A 1 98 ? 7.456 1.758 -1.653 1.00 75.00 98 LEU A CA 1
ATOM 765 C C . LEU A 1 98 ? 7.560 2.252 -3.102 1.00 75.00 98 LEU A C 1
ATOM 767 O O . LEU A 1 98 ? 8.597 2.043 -3.718 1.00 75.00 98 LEU A O 1
ATOM 771 N N . GLY A 1 99 ? 6.558 2.958 -3.630 1.00 73.25 99 GLY A N 1
ATOM 772 C CA . GLY A 1 99 ? 6.583 3.513 -4.990 1.00 73.25 99 GLY A CA 1
ATOM 773 C C . GLY A 1 99 ? 7.827 4.357 -5.280 1.00 73.25 99 GLY A C 1
ATOM 774 O O . GLY A 1 99 ? 8.493 4.154 -6.294 1.00 73.25 99 GLY A O 1
ATOM 775 N N . ILE A 1 100 ? 8.186 5.248 -4.353 1.00 73.31 100 ILE A N 1
ATOM 776 C CA . ILE A 1 100 ? 9.377 6.101 -4.451 1.00 73.31 100 ILE A CA 1
ATOM 777 C C . ILE A 1 100 ? 10.664 5.269 -4.386 1.00 73.31 100 ILE A C 1
ATOM 779 O O . ILE A 1 100 ? 11.544 5.440 -5.231 1.00 73.31 100 ILE A O 1
ATOM 783 N N . LEU A 1 101 ? 10.773 4.347 -3.422 1.00 70.12 101 LEU A N 1
ATOM 784 C CA . LEU A 1 101 ? 11.931 3.455 -3.294 1.00 70.12 101 LEU A CA 1
ATOM 785 C C . LEU A 1 101 ? 12.141 2.620 -4.563 1.00 70.12 101 LEU A C 1
ATOM 787 O O . LEU A 1 101 ? 13.278 2.408 -4.970 1.00 70.12 101 LEU A O 1
ATOM 791 N N . TYR A 1 102 ? 11.063 2.200 -5.225 1.00 67.19 102 TYR A N 1
ATOM 792 C CA . TYR A 1 102 ? 11.136 1.464 -6.486 1.00 67.19 102 TYR A CA 1
ATOM 793 C C . TYR A 1 102 ? 11.579 2.315 -7.673 1.00 67.19 102 TYR A C 1
ATOM 795 O O . TYR A 1 102 ? 12.352 1.830 -8.496 1.00 67.19 102 TYR A O 1
ATOM 803 N N . HIS A 1 103 ? 11.138 3.570 -7.768 1.00 67.25 103 HIS A N 1
ATOM 804 C CA . HIS A 1 103 ? 11.589 4.452 -8.844 1.00 67.25 103 HIS A CA 1
ATOM 805 C C . HIS A 1 103 ? 13.079 4.806 -8.699 1.00 67.25 103 HIS A C 1
ATOM 807 O O . HIS A 1 103 ? 13.796 4.908 -9.695 1.00 67.25 103 HIS A O 1
ATOM 813 N N . LEU A 1 104 ? 13.551 5.005 -7.468 1.00 66.38 104 LEU A N 1
ATOM 814 C CA . LEU A 1 104 ? 14.899 5.507 -7.201 1.00 66.38 104 LEU A CA 1
ATOM 815 C C . LEU A 1 104 ? 15.943 4.396 -7.000 1.00 66.38 104 LEU A C 1
ATOM 817 O O . LEU A 1 104 ? 17.114 4.604 -7.306 1.00 66.38 104 LEU A O 1
ATOM 821 N N . LEU A 1 105 ? 15.556 3.228 -6.476 1.00 62.00 105 LEU A N 1
ATOM 822 C CA . LEU A 1 105 ? 16.492 2.193 -6.021 1.00 62.00 105 LEU A CA 1
ATOM 823 C C . LEU A 1 105 ? 16.081 0.764 -6.449 1.00 62.00 105 LEU A C 1
ATOM 825 O O . LEU A 1 105 ? 16.067 -0.131 -5.601 1.00 62.00 105 LEU A O 1
ATOM 829 N N . PRO A 1 106 ? 15.844 0.455 -7.743 1.00 58.47 106 PRO A N 1
ATOM 830 C CA . PRO A 1 106 ? 15.686 -0.945 -8.168 1.00 58.47 106 PRO A CA 1
ATOM 831 C C . PRO A 1 106 ? 16.912 -1.813 -7.805 1.00 58.47 106 PRO A C 1
ATOM 833 O O . PRO A 1 106 ? 16.800 -3.024 -7.655 1.00 58.47 106 PRO A O 1
ATOM 836 N N . GLN A 1 107 ? 18.073 -1.181 -7.600 1.00 58.28 107 GLN A N 1
ATOM 837 C CA . GLN A 1 107 ? 19.381 -1.803 -7.370 1.00 58.28 107 GLN A CA 1
ATOM 838 C C . GLN A 1 107 ? 19.650 -2.194 -5.906 1.00 58.28 107 GLN A C 1
ATOM 840 O O . GLN A 1 107 ? 20.525 -3.014 -5.645 1.00 58.28 107 GLN A O 1
ATOM 845 N N . PHE A 1 108 ? 18.923 -1.615 -4.944 1.00 61.03 108 PHE A N 1
ATOM 846 C CA . PHE A 1 108 ? 19.195 -1.792 -3.508 1.00 61.03 108 PHE A CA 1
ATOM 847 C C . PHE A 1 108 ? 18.126 -2.614 -2.789 1.00 61.03 108 PHE A C 1
ATOM 849 O O . PHE A 1 108 ? 18.113 -2.672 -1.558 1.00 61.03 108 PHE A O 1
ATOM 856 N N . PHE A 1 109 ? 17.213 -3.247 -3.529 1.00 61.12 109 PHE A N 1
ATOM 857 C CA . PHE A 1 109 ? 16.206 -4.092 -2.905 1.00 61.12 109 PHE A CA 1
ATOM 858 C C . PHE A 1 109 ? 16.866 -5.301 -2.233 1.00 61.12 109 PHE A C 1
ATOM 860 O O . PHE A 1 109 ? 17.551 -6.077 -2.905 1.00 61.12 109 PHE A O 1
ATOM 867 N N . PRO A 1 110 ? 16.632 -5.519 -0.923 1.00 66.56 110 PRO A N 1
ATOM 868 C CA . PRO A 1 110 ? 17.051 -6.743 -0.267 1.00 66.56 110 PRO A CA 1
ATOM 869 C C . PRO A 1 110 ? 16.519 -7.957 -1.043 1.00 66.56 110 PRO A C 1
ATOM 871 O O . PRO A 1 110 ? 15.343 -7.949 -1.428 1.00 66.56 110 PRO A O 1
ATOM 874 N N . PRO A 1 111 ? 17.314 -9.026 -1.233 1.00 69.25 111 PRO A N 1
ATOM 875 C CA . PRO A 1 111 ? 16.930 -10.161 -2.075 1.00 69.25 111 PRO A CA 1
ATOM 876 C C . PRO A 1 111 ? 15.590 -10.796 -1.684 1.00 69.25 111 PRO A C 1
ATOM 878 O O . PRO A 1 111 ? 14.843 -11.258 -2.541 1.00 69.25 111 PRO A O 1
ATOM 881 N N . ALA A 1 112 ? 15.259 -10.799 -0.390 1.00 68.00 112 ALA A N 1
ATOM 882 C CA . ALA A 1 112 ? 13.984 -11.306 0.113 1.00 68.00 112 ALA A CA 1
ATOM 883 C C . ALA A 1 112 ? 12.784 -10.467 -0.360 1.00 68.00 112 ALA A C 1
ATOM 885 O O . ALA A 1 112 ? 11.751 -11.017 -0.734 1.00 68.00 112 ALA A O 1
ATOM 886 N N . ILE A 1 113 ? 12.933 -9.140 -0.376 1.00 67.81 113 ILE A N 1
ATOM 887 C CA . ILE A 1 113 ? 11.886 -8.217 -0.816 1.00 67.81 113 ILE A CA 1
ATOM 888 C C . ILE A 1 113 ? 11.757 -8.303 -2.338 1.00 67.81 113 ILE A C 1
ATOM 890 O O . ILE A 1 113 ? 10.658 -8.511 -2.838 1.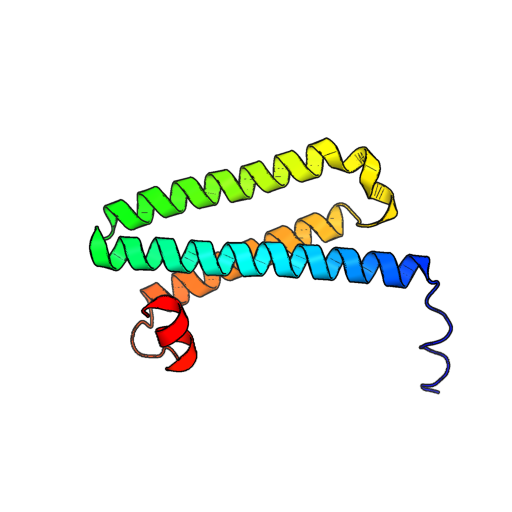00 67.81 113 ILE A O 1
ATOM 894 N N . ALA A 1 114 ? 12.875 -8.277 -3.069 1.00 67.81 114 ALA A N 1
ATOM 895 C CA . ALA A 1 114 ? 12.877 -8.463 -4.519 1.00 67.81 114 ALA A CA 1
ATOM 896 C C . ALA A 1 114 ? 12.179 -9.771 -4.940 1.00 67.81 114 ALA A C 1
ATOM 898 O O . ALA A 1 114 ? 11.330 -9.750 -5.826 1.00 67.81 114 ALA A O 1
ATOM 899 N N . LYS A 1 115 ? 12.450 -10.896 -4.259 1.00 71.81 115 LYS A N 1
ATOM 900 C CA . LYS A 1 115 ? 11.757 -12.171 -4.518 1.00 71.81 115 LYS A CA 1
ATOM 901 C C . LYS A 1 115 ? 10.250 -12.083 -4.301 1.00 71.81 115 LYS A C 1
ATOM 903 O O . LYS A 1 115 ? 9.504 -12.603 -5.111 1.00 71.81 115 LYS A O 1
ATOM 908 N N . PHE A 1 116 ? 9.777 -11.425 -3.245 1.00 72.81 116 PHE A N 1
ATOM 909 C CA . PHE A 1 116 ? 8.335 -11.293 -3.019 1.00 72.81 116 PHE A CA 1
ATOM 910 C C . PHE A 1 116 ? 7.627 -10.549 -4.165 1.00 72.81 116 PHE A C 1
ATOM 912 O O . PHE A 1 116 ? 6.514 -10.920 -4.544 1.00 72.81 116 PHE A O 1
ATOM 919 N N . PHE A 1 117 ? 8.268 -9.517 -4.718 1.00 68.69 117 PHE A N 1
ATOM 920 C CA . PHE A 1 117 ? 7.684 -8.667 -5.755 1.00 68.69 117 PHE A CA 1
ATOM 921 C C . PHE A 1 117 ? 7.880 -9.194 -7.184 1.00 68.69 117 PHE A C 1
ATOM 923 O O . PHE A 1 117 ? 7.007 -8.959 -8.017 1.00 68.69 117 PHE A O 1
ATOM 930 N N . PHE A 1 118 ? 8.971 -9.917 -7.456 1.00 67.38 118 PHE A N 1
ATOM 931 C CA . PHE A 1 118 ? 9.362 -10.342 -8.809 1.00 67.38 118 PHE A CA 1
ATOM 932 C C . PHE A 1 118 ? 9.334 -11.853 -9.063 1.00 67.38 118 PHE A C 1
ATOM 934 O O . PHE A 1 118 ? 9.486 -12.252 -10.215 1.00 67.38 118 PHE A O 1
ATOM 941 N N . ALA A 1 119 ? 9.150 -12.683 -8.032 1.00 63.75 119 ALA A N 1
ATOM 942 C CA . ALA A 1 119 ? 8.819 -14.101 -8.204 1.00 63.75 119 ALA A CA 1
ATOM 943 C C . ALA A 1 119 ? 7.301 -14.297 -8.3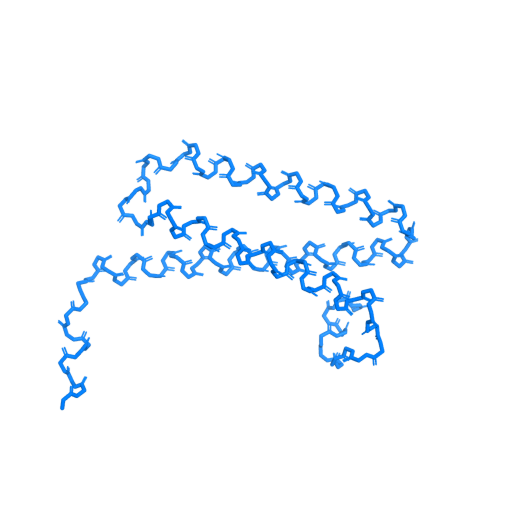09 1.00 63.75 119 ALA A C 1
ATOM 945 O O . ALA A 1 119 ? 6.900 -15.191 -9.078 1.00 63.75 119 ALA A O 1
#

Sequence (119 aa):
MIKNLILTTSPLTIKKYSICLLLFLVVSSSSLLAMKYILWAMFLWGGGGAIGLALVFTGIYVGGFFAVTKKWIGYKQHVSLKGLKWIWLLGFLQLAVLGILYHLLPQFFPPAIAKFFFA

Secondary structure (DSSP, 8-state):
--TTTTTT--HHHHHHHHHHHHHHHHHHHHHHHHHHHHHHHHHHHHHHHHHHHHHHHHHHHHHHHHHHHHTGGGTTTTS-HHHHHHHHHHHHHHHHHHHHHHHH-TTS--HHHHHHHH-

pLDDT: mean 74.75, std 11.67, range [41.03, 88.5]

Radius of gyration: 18.1 Å; chains: 1; bounding box: 42×23×59 Å